Protein AF-A0A976J1A1-F1 (afdb_monomer_lite)

Structure (mmCIF, N/CA/C/O backbone):
data_AF-A0A976J1A1-F1
#
_entry.id   AF-A0A976J1A1-F1
#
loop_
_atom_site.group_PDB
_atom_site.id
_atom_site.type_symbol
_atom_site.label_atom_id
_atom_site.label_alt_id
_atom_site.label_comp_id
_atom_site.label_asym_id
_atom_site.label_entity_id
_atom_site.label_seq_id
_atom_site.pdbx_PDB_ins_code
_atom_site.Cartn_x
_atom_site.Cartn_y
_atom_site.Cartn_z
_atom_site.occupancy
_atom_site.B_iso_or_equiv
_atom_site.auth_seq_id
_atom_site.auth_comp_id
_atom_site.auth_asym_id
_atom_site.auth_atom_id
_atom_site.pdbx_PDB_model_num
ATOM 1 N N . MET A 1 1 ? -63.938 12.630 9.588 1.00 51.88 1 MET A N 1
ATOM 2 C CA . MET A 1 1 ? -63.314 12.646 10.934 1.00 51.88 1 MET A CA 1
ATOM 3 C C . MET A 1 1 ? -62.770 11.261 11.350 1.00 51.88 1 MET A C 1
ATOM 5 O O . MET A 1 1 ? -62.840 10.913 12.515 1.00 51.88 1 MET A O 1
ATOM 9 N N . ILE A 1 2 ? -62.222 10.455 10.418 1.00 55.19 2 ILE A N 1
ATOM 10 C CA . ILE A 1 2 ? -61.794 9.052 10.674 1.00 55.19 2 ILE A CA 1
ATOM 11 C C . ILE A 1 2 ? -60.276 8.843 10.444 1.00 55.19 2 ILE A C 1
ATOM 13 O O . ILE A 1 2 ? -59.672 7.933 11.004 1.00 55.19 2 ILE A O 1
ATOM 17 N N . HIS A 1 3 ? -59.601 9.722 9.691 1.00 49.66 3 HIS A N 1
ATOM 18 C CA . HIS A 1 3 ? -58.176 9.555 9.354 1.00 49.66 3 HIS A CA 1
ATOM 19 C C . HIS A 1 3 ? -57.189 10.001 10.447 1.00 49.66 3 HIS A C 1
ATOM 21 O O . HIS A 1 3 ? -56.013 9.641 10.386 1.00 49.66 3 HIS A O 1
ATOM 27 N N . THR A 1 4 ? -57.630 10.774 11.441 1.00 55.00 4 THR A N 1
ATOM 28 C CA . THR A 1 4 ? -56.767 11.280 12.524 1.00 55.00 4 THR A CA 1
ATOM 29 C C . THR A 1 4 ? -56.466 10.211 13.574 1.00 55.00 4 THR A C 1
ATOM 31 O O . THR A 1 4 ? -55.343 10.152 14.068 1.00 55.00 4 THR A O 1
ATOM 34 N N . LEU A 1 5 ? -57.414 9.306 13.838 1.00 57.19 5 LEU A N 1
ATOM 35 C CA . LEU A 1 5 ? -57.252 8.202 14.793 1.00 57.19 5 LEU A CA 1
ATOM 36 C C . LEU A 1 5 ? -56.192 7.192 14.323 1.00 57.19 5 LEU A C 1
ATOM 38 O O . LEU A 1 5 ? -55.306 6.814 15.086 1.00 57.19 5 LEU A O 1
ATOM 42 N N . ARG A 1 6 ? -56.195 6.841 13.028 1.00 56.25 6 ARG A N 1
ATOM 43 C CA . ARG A 1 6 ? -55.244 5.872 12.449 1.00 56.25 6 ARG A CA 1
ATOM 44 C C . ARG A 1 6 ? -53.788 6.363 12.476 1.00 56.25 6 ARG A C 1
ATOM 46 O O . ARG A 1 6 ? -52.867 5.558 12.580 1.00 56.25 6 ARG A O 1
ATOM 53 N N . ARG A 1 7 ? -53.563 7.685 12.425 1.00 57.19 7 ARG A N 1
ATOM 54 C CA . ARG A 1 7 ? -52.216 8.285 12.516 1.00 57.19 7 ARG A CA 1
ATOM 55 C C . ARG A 1 7 ? -51.616 8.169 13.921 1.00 57.19 7 ARG A C 1
ATOM 57 O O . ARG A 1 7 ? -50.409 7.976 14.034 1.00 57.19 7 ARG A O 1
ATOM 64 N N . GLY A 1 8 ? -52.440 8.264 14.968 1.00 61.50 8 GLY A N 1
ATOM 65 C CA . GLY A 1 8 ? -52.002 8.119 16.361 1.00 61.50 8 GLY A CA 1
ATOM 66 C C . GLY A 1 8 ? -51.589 6.686 16.694 1.00 61.50 8 GLY A C 1
ATOM 67 O O . GLY A 1 8 ? -50.501 6.467 17.221 1.00 61.50 8 GLY A O 1
ATOM 68 N N . THR A 1 9 ? -52.403 5.706 16.290 1.00 66.12 9 THR A N 1
ATOM 69 C CA . THR A 1 9 ? -52.112 4.278 16.495 1.00 66.12 9 THR A CA 1
ATOM 70 C C . THR A 1 9 ? -50.849 3.836 15.762 1.00 66.12 9 THR A C 1
ATOM 72 O O . THR A 1 9 ? -50.021 3.146 16.347 1.00 66.12 9 THR A O 1
ATOM 75 N N . ASN A 1 10 ? -50.643 4.288 14.519 1.00 65.38 10 ASN A N 1
ATOM 76 C CA . ASN A 1 10 ? -49.426 3.959 13.774 1.00 65.38 10 ASN A CA 1
ATOM 77 C C . ASN A 1 10 ? -48.174 4.536 14.453 1.00 65.38 10 ASN A C 1
ATOM 79 O O . ASN A 1 10 ? -47.168 3.846 14.557 1.00 65.38 10 ASN A O 1
ATOM 83 N N . ARG A 1 11 ? -48.234 5.772 14.969 1.00 69.31 11 ARG A N 1
ATOM 84 C CA . ARG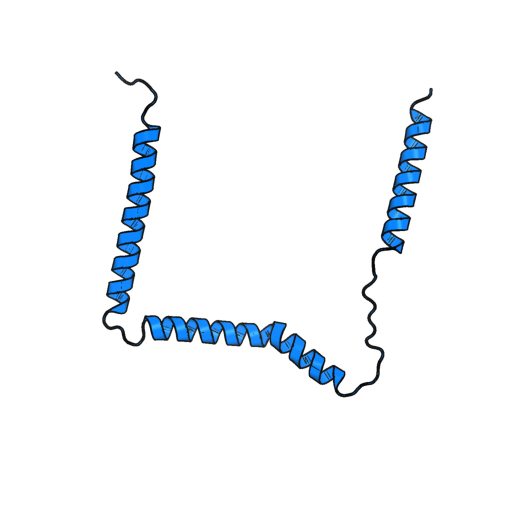 A 1 11 ? -47.1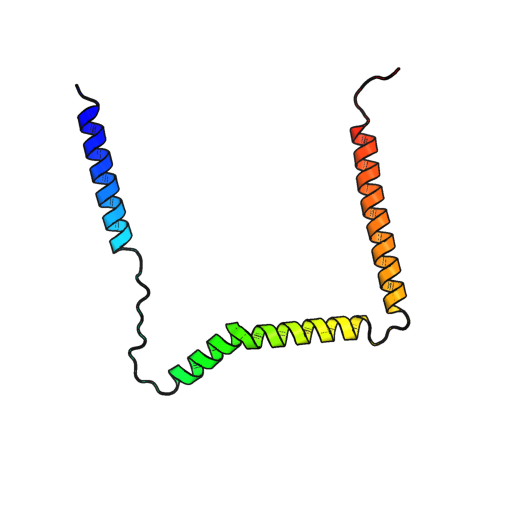22 6.383 15.718 1.00 69.31 11 ARG A CA 1
ATOM 85 C C . ARG A 1 11 ? -46.810 5.639 17.016 1.00 69.31 11 ARG A C 1
ATOM 87 O O . ARG A 1 11 ? -45.640 5.425 17.313 1.00 69.31 11 ARG A O 1
ATOM 94 N N . ALA A 1 12 ? -47.839 5.216 17.749 1.00 76.69 12 ALA A N 1
ATOM 95 C CA . ALA A 1 12 ? -47.678 4.415 18.959 1.00 76.69 12 ALA A CA 1
ATOM 96 C C . ALA A 1 12 ? -47.079 3.031 18.656 1.00 76.69 12 ALA A C 1
ATOM 98 O O . ALA A 1 12 ? -46.175 2.590 19.358 1.00 76.69 12 ALA A O 1
ATOM 99 N N . ALA A 1 13 ? -47.518 2.383 17.573 1.00 76.50 13 ALA A N 1
ATOM 100 C CA . ALA A 1 13 ? -46.969 1.105 17.125 1.00 76.50 13 ALA A CA 1
ATOM 101 C C . ALA A 1 13 ? -45.495 1.226 16.704 1.00 76.50 13 ALA A C 1
ATOM 103 O O . ALA A 1 13 ? -44.682 0.390 17.087 1.00 76.50 13 ALA A O 1
ATOM 104 N N . PHE A 1 14 ? -45.128 2.292 15.983 1.00 77.81 14 PHE A N 1
ATOM 105 C CA . PHE A 1 14 ? -43.731 2.570 15.636 1.00 77.81 14 PHE A CA 1
ATOM 106 C C . PHE A 1 14 ? -42.866 2.843 16.873 1.00 77.81 14 PHE A C 1
ATOM 108 O O . PHE A 1 14 ? -41.752 2.333 16.949 1.00 77.81 14 PHE A O 1
ATOM 115 N N . ALA A 1 15 ? -43.369 3.597 17.854 1.00 80.94 15 ALA A N 1
ATOM 116 C CA . ALA A 1 15 ? -42.648 3.856 19.100 1.00 80.94 15 ALA A CA 1
ATOM 117 C C . ALA A 1 15 ? -42.460 2.578 19.937 1.00 80.94 15 ALA A C 1
ATOM 119 O O . ALA A 1 15 ? -41.374 2.339 20.460 1.00 80.94 15 ALA A O 1
ATOM 120 N N . ALA A 1 16 ? -43.488 1.728 20.014 1.00 80.69 16 ALA A N 1
ATOM 121 C CA . ALA A 1 16 ? -43.411 0.438 20.693 1.00 80.69 16 ALA A CA 1
ATOM 122 C C . ALA A 1 16 ? -42.429 -0.518 19.997 1.00 80.69 16 ALA A C 1
ATOM 124 O O . ALA A 1 16 ? -41.623 -1.158 20.668 1.00 80.69 16 ALA A O 1
ATOM 125 N N . ALA A 1 17 ? -42.448 -0.571 18.661 1.00 77.62 17 ALA A N 1
ATOM 126 C CA . ALA A 1 17 ? -41.509 -1.368 17.877 1.00 77.62 17 ALA A CA 1
ATOM 127 C C . ALA A 1 17 ? -40.065 -0.865 18.028 1.00 77.62 17 ALA A C 1
ATOM 129 O O . ALA A 1 17 ? -39.163 -1.671 18.224 1.00 77.62 17 ALA A O 1
ATOM 130 N N . ALA A 1 18 ? -39.840 0.452 18.005 1.00 79.06 18 ALA A N 1
ATOM 131 C CA . ALA A 1 18 ? -38.521 1.039 18.239 1.00 79.06 18 ALA A CA 1
ATOM 132 C C . ALA A 1 18 ? -38.008 0.760 19.662 1.00 79.06 18 ALA A C 1
ATOM 134 O O . ALA A 1 18 ? -36.833 0.447 19.832 1.00 79.06 18 ALA A O 1
ATOM 135 N N . GLY A 1 19 ? -38.890 0.811 20.666 1.00 79.88 19 GLY A N 1
ATOM 136 C CA . GLY A 1 19 ? -38.571 0.414 22.038 1.00 79.88 19 GLY A CA 1
ATOM 137 C C . GLY A 1 19 ? -38.181 -1.061 22.129 1.00 79.88 19 GLY A C 1
ATOM 138 O O . GLY A 1 19 ? -37.123 -1.380 22.655 1.00 79.88 19 GLY A O 1
ATOM 139 N N . LEU A 1 20 ? -38.976 -1.958 21.541 1.00 77.50 20 LEU A N 1
ATOM 140 C CA . LEU A 1 20 ? -38.657 -3.388 21.462 1.00 77.50 20 LEU A CA 1
ATOM 141 C C . LEU A 1 20 ? -37.312 -3.642 20.773 1.00 77.50 20 LEU A C 1
ATOM 143 O O . LEU A 1 20 ? -36.501 -4.398 21.298 1.00 77.50 20 LEU A O 1
ATOM 147 N N . ILE A 1 21 ? -37.038 -2.967 19.654 1.00 75.94 21 ILE A N 1
ATOM 148 C CA . ILE A 1 21 ? -35.757 -3.079 18.948 1.00 75.94 21 ILE A CA 1
ATOM 149 C C . ILE A 1 21 ? -34.608 -2.619 19.853 1.00 75.94 21 ILE A C 1
ATOM 151 O O . ILE A 1 21 ? -33.643 -3.363 20.001 1.00 75.94 21 ILE A O 1
ATOM 155 N N . ALA A 1 22 ? -34.738 -1.472 20.527 1.00 71.69 22 ALA A N 1
ATOM 156 C CA . ALA A 1 22 ? -33.729 -0.957 21.457 1.00 71.69 22 ALA A CA 1
ATOM 157 C C . ALA A 1 22 ? -33.491 -1.865 22.680 1.00 71.69 22 ALA A C 1
ATOM 159 O O . ALA A 1 22 ? -32.383 -1.906 23.206 1.00 71.69 22 ALA A O 1
ATOM 160 N N . LEU A 1 23 ? -34.501 -2.621 23.124 1.00 70.69 23 LEU A N 1
ATOM 161 C CA . LEU A 1 23 ? -34.334 -3.638 24.170 1.00 70.69 23 LEU A CA 1
ATOM 162 C C . LEU A 1 23 ? -33.663 -4.925 23.659 1.00 70.69 23 LEU A C 1
ATOM 164 O O . LEU A 1 23 ? -33.055 -5.643 24.447 1.00 70.69 23 LEU A O 1
ATOM 168 N N . THR A 1 24 ? -33.769 -5.226 22.362 1.00 71.25 24 THR A N 1
ATOM 169 C CA . THR A 1 24 ? -33.166 -6.424 21.745 1.00 71.25 24 THR A CA 1
ATOM 170 C C . THR A 1 24 ? -31.801 -6.180 21.107 1.00 71.25 24 THR A C 1
ATOM 172 O O . THR A 1 24 ? -31.130 -7.145 20.744 1.00 71.25 24 THR A O 1
ATOM 175 N N . THR A 1 25 ? -31.362 -4.924 20.960 1.00 66.62 25 THR A N 1
ATOM 176 C CA . THR A 1 25 ? -30.003 -4.638 20.496 1.00 66.62 25 THR A CA 1
ATOM 177 C C . THR A 1 25 ? -29.008 -5.141 21.540 1.00 66.62 25 THR A C 1
ATOM 179 O O . THR A 1 25 ? -29.064 -4.679 22.682 1.00 66.62 25 THR A O 1
ATOM 182 N N . PRO A 1 26 ? -28.097 -6.065 21.188 1.00 57.62 26 PRO A N 1
ATOM 183 C CA . PRO A 1 26 ? -27.054 -6.492 22.102 1.00 57.62 26 PRO A CA 1
ATOM 184 C C . PRO A 1 26 ? -26.175 -5.283 22.422 1.00 57.62 26 PRO A C 1
ATOM 186 O O . PRO A 1 26 ? -25.434 -4.787 21.574 1.00 57.62 26 PRO A O 1
ATOM 189 N N . VAL A 1 27 ? -26.277 -4.783 23.653 1.00 62.78 27 VAL A N 1
ATOM 190 C CA . VAL A 1 27 ? -25.258 -3.899 24.221 1.00 62.78 27 VAL A CA 1
ATOM 191 C C . VAL A 1 27 ? -23.951 -4.697 24.200 1.00 62.78 27 VAL A C 1
ATOM 193 O O . VAL A 1 27 ? -23.990 -5.873 24.577 1.00 62.78 27 VAL A O 1
ATOM 196 N N . PRO A 1 28 ? -22.806 -4.134 23.766 1.00 58.00 28 PRO A N 1
ATOM 197 C CA . PRO A 1 28 ? -21.532 -4.812 23.936 1.00 58.00 28 PRO A CA 1
ATOM 198 C C . PRO A 1 28 ? -21.357 -5.071 25.431 1.00 58.00 28 PRO A C 1
ATOM 200 O O . PRO A 1 28 ? -21.136 -4.156 26.225 1.00 58.00 28 PRO A O 1
ATOM 203 N N . ALA A 1 29 ? -21.541 -6.325 25.831 1.00 51.00 29 ALA A N 1
ATOM 204 C CA . ALA A 1 29 ? -21.251 -6.770 27.171 1.00 51.00 29 ALA A CA 1
ATOM 205 C C . ALA A 1 29 ? -19.732 -6.697 27.310 1.00 51.00 29 ALA A C 1
ATOM 207 O O . ALA A 1 29 ? -19.011 -7.597 26.881 1.00 51.00 29 ALA A O 1
ATOM 208 N N . HIS A 1 30 ? -19.246 -5.594 27.876 1.00 55.28 30 HIS A N 1
ATOM 209 C CA . HIS A 1 30 ? -17.901 -5.502 28.421 1.00 55.28 30 HIS A CA 1
ATOM 210 C C . HIS A 1 30 ? -17.805 -6.490 29.589 1.00 55.28 30 HIS A C 1
ATOM 212 O O . HIS A 1 30 ? -17.878 -6.124 30.758 1.00 55.28 30 HIS A O 1
ATOM 218 N N . ALA A 1 31 ? -17.663 -7.773 29.272 1.00 49.84 31 ALA A N 1
ATOM 219 C CA . ALA A 1 31 ? -17.260 -8.801 30.209 1.00 49.84 31 ALA A CA 1
ATOM 220 C C . ALA A 1 31 ? -15.725 -8.820 30.287 1.00 49.84 31 ALA A C 1
ATOM 222 O O . ALA A 1 31 ? -15.096 -9.850 30.088 1.00 49.84 31 ALA A O 1
ATOM 223 N N . SER A 1 32 ? -15.103 -7.677 30.594 1.00 51.91 32 SER A N 1
ATOM 224 C CA . SER A 1 32 ? -13.689 -7.617 31.002 1.00 51.91 32 SER A CA 1
ATOM 225 C C . SER A 1 32 ? -13.564 -7.819 32.519 1.00 51.91 32 SER A C 1
ATOM 227 O O . SER A 1 32 ? -12.846 -7.099 33.210 1.00 51.91 32 SER A O 1
ATOM 229 N N . GLY A 1 33 ? -14.356 -8.750 33.049 1.00 52.06 33 GLY A N 1
ATOM 230 C CA . GLY A 1 33 ? -14.548 -8.992 34.475 1.00 52.06 33 GLY A CA 1
ATOM 231 C C . GLY A 1 33 ? -14.115 -10.389 34.907 1.00 52.06 33 GLY A C 1
ATOM 232 O O . GLY A 1 33 ? -14.716 -10.937 35.825 1.00 52.06 33 GLY A O 1
ATOM 233 N N . SER A 1 34 ? -13.119 -10.993 34.251 1.00 52.53 34 SER A N 1
ATOM 234 C CA 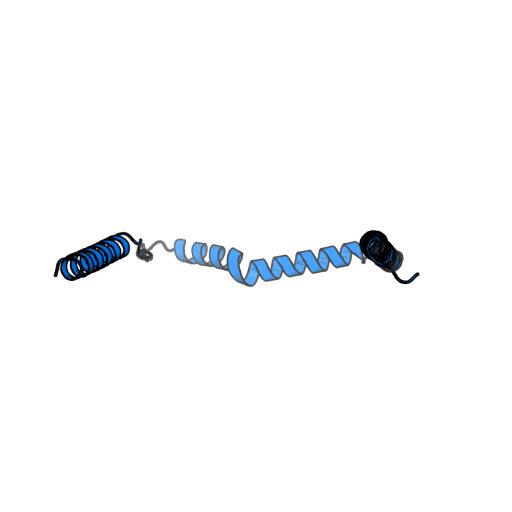. SER A 1 34 ? -12.476 -12.201 34.772 1.00 52.53 34 SER A CA 1
ATOM 235 C C . SER A 1 34 ? -10.969 -12.005 34.835 1.00 52.53 34 SER A C 1
ATOM 237 O O . SER A 1 34 ? -10.298 -11.717 33.851 1.00 52.53 34 SER A O 1
ATOM 239 N N . SER A 1 35 ? -10.474 -12.107 36.056 1.00 55.50 35 SER A N 1
ATOM 240 C CA . SER A 1 35 ? -9.127 -11.881 36.563 1.00 55.50 35 SER A CA 1
ATOM 241 C C . SER A 1 35 ? -8.094 -12.907 36.079 1.00 55.50 35 SER A C 1
ATOM 243 O O . SER A 1 35 ? -7.325 -13.428 36.887 1.00 55.50 35 SER A O 1
ATOM 245 N N . MET A 1 36 ? -8.081 -13.245 34.790 1.00 58.91 36 MET A N 1
ATOM 246 C CA . MET A 1 36 ? -7.104 -14.177 34.234 1.00 58.91 36 MET A CA 1
ATOM 247 C C . MET A 1 36 ? -5.857 -13.413 33.753 1.00 58.91 36 MET A C 1
ATOM 249 O O . MET A 1 36 ? -5.937 -12.630 32.807 1.00 58.91 36 MET A O 1
ATOM 253 N N . PRO A 1 37 ? -4.686 -13.594 34.396 1.00 59.72 37 PRO A N 1
ATOM 254 C CA . PRO A 1 37 ? -3.490 -12.788 34.129 1.00 59.72 37 PRO A CA 1
ATOM 255 C C . PRO A 1 37 ? -2.892 -12.989 32.726 1.00 59.72 37 PRO A C 1
ATOM 257 O O . PRO A 1 37 ? -2.054 -12.195 32.306 1.00 59.72 37 PRO A O 1
ATOM 260 N N . TRP A 1 38 ? -3.316 -14.024 31.993 1.00 66.00 38 TRP A N 1
ATOM 261 C CA . TRP A 1 38 ? -2.912 -14.298 30.611 1.00 66.00 38 TRP A CA 1
ATOM 262 C C . TRP A 1 38 ? -3.852 -13.695 29.555 1.00 66.00 38 TRP A C 1
ATOM 264 O O . TRP A 1 38 ? -3.428 -13.521 28.414 1.00 66.00 38 TRP A O 1
ATOM 274 N N . GLU A 1 39 ? -5.075 -13.301 29.918 1.00 63.28 39 GLU A N 1
ATOM 275 C CA . GLU A 1 39 ? -6.019 -12.662 28.991 1.00 63.28 39 GLU A CA 1
ATOM 276 C C . GLU A 1 39 ? -5.498 -11.294 28.528 1.00 63.28 39 GLU A C 1
ATOM 278 O O . GLU A 1 39 ? -5.537 -10.986 27.343 1.00 63.28 39 GLU A O 1
ATOM 283 N N . ALA A 1 40 ? -4.916 -10.502 29.436 1.00 63.97 40 ALA A N 1
ATOM 284 C CA . ALA A 1 40 ? -4.349 -9.191 29.106 1.00 63.97 40 ALA A CA 1
ATOM 285 C C . ALA A 1 40 ? -3.195 -9.252 28.071 1.00 63.97 40 ALA A C 1
ATOM 287 O O . ALA A 1 40 ? -3.219 -8.484 27.101 1.00 63.97 40 ALA A O 1
ATOM 288 N N . PRO A 1 41 ? -2.204 -10.161 28.199 1.00 63.06 41 PRO A N 1
ATOM 289 C CA . PRO A 1 41 ? -1.204 -10.355 27.153 1.00 63.06 41 PRO A CA 1
ATOM 290 C C . PRO A 1 41 ? -1.798 -10.886 25.844 1.00 63.06 41 PRO A C 1
ATOM 292 O O . PRO A 1 41 ? -1.389 -10.443 24.772 1.00 63.06 41 PRO A O 1
ATOM 295 N N . LEU A 1 42 ? -2.769 -11.801 25.904 1.00 61.72 42 LEU A N 1
ATOM 296 C CA . LEU A 1 42 ? -3.393 -12.364 24.703 1.00 61.72 42 LEU A CA 1
ATOM 297 C C . LEU A 1 42 ? -4.234 -11.327 23.943 1.00 61.72 42 LEU A C 1
ATOM 299 O O . LEU A 1 42 ? -4.156 -11.278 22.716 1.00 61.72 42 LEU A O 1
ATOM 303 N N . GLN A 1 43 ? -4.945 -10.437 24.643 1.00 60.94 43 GLN A N 1
ATOM 304 C CA . GLN A 1 43 ? -5.642 -9.299 24.033 1.00 60.94 43 GLN A CA 1
ATOM 305 C C . GLN A 1 43 ? -4.660 -8.353 23.332 1.00 60.94 43 GLN A C 1
ATOM 307 O O . GLN A 1 43 ? -4.914 -7.918 22.213 1.00 60.94 43 GLN A O 1
ATOM 312 N N . SER A 1 44 ? -3.510 -8.091 23.962 1.00 62.00 44 SER A N 1
ATOM 313 C CA . SER A 1 44 ? -2.467 -7.218 23.408 1.00 62.00 44 SER A CA 1
ATOM 314 C C . SER A 1 44 ? -1.848 -7.806 22.135 1.00 62.00 44 SER A C 1
ATOM 316 O O . SER A 1 44 ? -1.487 -7.071 21.220 1.00 62.00 44 SER A O 1
ATOM 318 N N . ILE A 1 45 ? -1.740 -9.135 22.048 1.00 64.06 45 ILE A N 1
ATOM 319 C CA . ILE A 1 45 ? -1.280 -9.833 20.840 1.00 64.06 45 ILE A CA 1
ATOM 320 C C . ILE A 1 45 ? -2.333 -9.740 19.734 1.00 64.06 45 ILE A C 1
ATOM 322 O O . ILE A 1 45 ? -1.980 -9.462 18.591 1.00 64.06 45 ILE A O 1
ATOM 326 N N . LEU A 1 46 ? -3.611 -9.927 20.063 1.00 60.75 46 LEU A N 1
ATOM 327 C CA . LEU A 1 46 ? -4.708 -9.844 19.097 1.00 60.75 46 LEU A CA 1
ATOM 328 C C . LEU A 1 46 ? -4.832 -8.419 18.522 1.00 60.75 46 LEU A C 1
ATOM 330 O O . LEU A 1 46 ? -4.840 -8.244 17.306 1.00 60.75 46 LEU A O 1
ATOM 334 N N . GLU A 1 47 ? -4.778 -7.393 19.376 1.00 62.25 47 GLU A N 1
ATOM 335 C CA . GLU A 1 47 ? -4.791 -5.980 18.967 1.00 62.25 47 GLU A CA 1
ATOM 336 C C . GLU A 1 47 ? -3.509 -5.568 18.221 1.00 62.25 47 GLU A C 1
ATOM 338 O O . GLU A 1 47 ? -3.545 -4.743 17.311 1.00 62.25 47 GLU A O 1
ATOM 343 N N . SER A 1 48 ? -2.363 -6.170 18.544 1.00 61.41 48 SER A N 1
ATOM 344 C CA . SER A 1 48 ? -1.108 -5.958 17.813 1.00 61.41 48 SER A CA 1
ATOM 345 C C . SER A 1 48 ? -1.167 -6.555 16.403 1.00 61.41 48 SER A C 1
ATOM 347 O O . SER A 1 48 ? -0.775 -5.893 15.436 1.00 61.41 48 SER A O 1
ATOM 349 N N . ILE A 1 49 ? -1.726 -7.765 16.274 1.00 61.47 49 ILE A N 1
ATOM 350 C CA . ILE A 1 49 ? -1.917 -8.460 14.996 1.00 61.47 49 ILE A CA 1
ATOM 351 C C . ILE A 1 49 ? -2.950 -7.744 14.122 1.00 61.47 49 ILE A C 1
ATOM 353 O O . ILE A 1 49 ? -2.741 -7.666 12.918 1.00 61.47 49 ILE A O 1
ATOM 357 N N . GLU A 1 50 ? -4.015 -7.174 14.682 1.00 60.91 50 GLU A N 1
ATOM 358 C CA . GLU A 1 50 ? -4.976 -6.371 13.907 1.00 60.91 50 GLU A CA 1
ATOM 359 C C . GLU A 1 50 ? -4.527 -4.907 13.714 1.00 60.91 50 GLU A C 1
ATOM 361 O O . GLU A 1 50 ? -4.981 -4.214 12.801 1.00 60.91 50 GLU A O 1
ATOM 366 N N . GLY A 1 51 ? -3.602 -4.428 14.543 1.00 72.38 51 GLY A N 1
ATOM 367 C CA . GLY A 1 51 ? -3.191 -3.032 14.628 1.00 72.38 51 GLY A CA 1
ATOM 368 C C . GLY A 1 51 ? -1.841 -2.712 13.955 1.00 72.38 51 GLY A C 1
ATOM 369 O O . GLY A 1 51 ? -1.618 -3.042 12.785 1.00 72.38 51 GLY A O 1
ATOM 370 N N . PRO A 1 52 ? -0.928 -1.982 14.633 1.00 73.94 52 PRO A N 1
ATOM 371 C CA . PRO A 1 52 ? 0.305 -1.456 14.034 1.00 73.94 52 PRO A CA 1
ATOM 372 C C . PRO A 1 52 ? 1.239 -2.515 13.435 1.00 73.94 52 PRO A C 1
ATOM 374 O O . PRO A 1 52 ? 1.945 -2.216 12.470 1.00 73.94 52 PRO A O 1
ATOM 377 N N . VAL A 1 53 ? 1.242 -3.746 13.959 1.00 78.69 53 VAL A N 1
ATOM 378 C CA . VAL A 1 53 ? 2.158 -4.794 13.487 1.00 78.69 53 VAL A CA 1
ATOM 379 C C . VAL A 1 53 ? 1.717 -5.358 12.139 1.00 78.69 53 VAL A C 1
ATOM 381 O O . VAL A 1 53 ? 2.5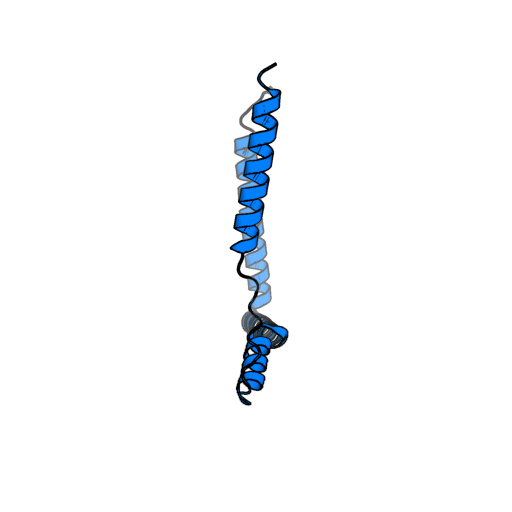65 -5.489 11.258 1.00 78.69 53 VAL A O 1
ATOM 384 N N . ALA A 1 54 ? 0.417 -5.574 11.898 1.00 80.25 54 ALA A N 1
ATOM 385 C CA . ALA A 1 54 ? -0.066 -5.946 10.561 1.00 80.25 54 ALA A CA 1
ATOM 386 C C . ALA A 1 54 ? 0.310 -4.909 9.498 1.00 80.25 54 ALA A C 1
ATOM 388 O O . ALA A 1 54 ? 0.718 -5.274 8.396 1.00 80.25 54 ALA A O 1
ATOM 389 N N . LYS A 1 55 ? 0.235 -3.614 9.830 1.00 77.06 55 LYS A N 1
ATOM 390 C CA . LYS A 1 55 ? 0.644 -2.543 8.910 1.00 77.06 55 LYS A CA 1
ATOM 391 C C . LYS A 1 55 ? 2.134 -2.614 8.580 1.00 77.06 55 LYS A C 1
ATOM 393 O O . LYS A 1 55 ? 2.494 -2.503 7.412 1.00 77.06 55 LYS A O 1
ATOM 398 N N . ILE A 1 56 ? 2.991 -2.835 9.577 1.00 85.56 56 ILE A N 1
ATOM 399 C CA . ILE A 1 56 ? 4.439 -2.971 9.359 1.00 85.56 56 ILE A CA 1
ATOM 400 C C . ILE A 1 56 ? 4.743 -4.219 8.515 1.00 85.56 56 ILE A C 1
ATOM 402 O O . ILE A 1 56 ? 5.513 -4.126 7.560 1.00 85.56 56 ILE A O 1
ATOM 406 N N . ILE A 1 57 ? 4.095 -5.356 8.795 1.00 88.38 57 ILE A N 1
ATOM 407 C CA . ILE A 1 57 ? 4.252 -6.593 8.010 1.00 88.38 57 ILE A CA 1
ATOM 408 C C . ILE A 1 57 ? 3.804 -6.378 6.558 1.00 88.38 57 ILE A C 1
ATOM 410 O O . ILE A 1 57 ? 4.522 -6.759 5.633 1.00 88.38 57 ILE A O 1
ATOM 414 N N . ALA A 1 58 ? 2.663 -5.719 6.338 1.00 87.50 58 ALA A N 1
ATOM 415 C CA . ALA A 1 58 ? 2.173 -5.403 4.999 1.00 87.50 58 ALA A CA 1
ATOM 416 C C . ALA A 1 58 ? 3.164 -4.525 4.219 1.00 87.50 58 ALA A C 1
ATOM 418 O O . ALA A 1 58 ? 3.455 -4.809 3.057 1.00 87.50 58 ALA A O 1
ATOM 419 N N . VAL A 1 59 ? 3.734 -3.499 4.860 1.00 92.50 59 VAL A N 1
ATOM 420 C CA . VAL A 1 59 ? 4.747 -2.635 4.236 1.00 92.50 59 VAL A CA 1
ATOM 421 C C . VAL A 1 59 ? 6.005 -3.429 3.879 1.00 92.50 59 VAL A C 1
ATOM 423 O O . VAL A 1 59 ? 6.505 -3.278 2.766 1.00 92.50 59 VAL A O 1
ATOM 426 N N . ILE A 1 60 ? 6.487 -4.311 4.762 1.00 90.31 60 ILE A N 1
ATOM 427 C CA . ILE A 1 60 ? 7.656 -5.161 4.483 1.00 90.31 60 ILE A CA 1
ATOM 428 C C . ILE A 1 60 ? 7.389 -6.058 3.270 1.00 90.31 60 ILE A C 1
ATOM 430 O O . ILE A 1 60 ? 8.205 -6.089 2.355 1.00 90.31 60 ILE A O 1
ATOM 434 N N . ILE A 1 61 ? 6.232 -6.723 3.203 1.00 91.56 61 ILE A N 1
ATOM 435 C CA . ILE A 1 61 ? 5.883 -7.600 2.074 1.00 91.56 61 ILE A CA 1
ATOM 436 C C . ILE A 1 61 ? 5.803 -6.815 0.759 1.00 91.56 61 ILE A C 1
ATOM 438 O O . ILE A 1 61 ? 6.310 -7.286 -0.257 1.00 91.56 61 ILE A O 1
ATOM 442 N N . ILE A 1 62 ? 5.211 -5.617 0.760 1.00 91.62 62 ILE A N 1
ATOM 443 C CA . ILE A 1 62 ? 5.116 -4.777 -0.444 1.00 91.62 62 ILE A CA 1
ATOM 444 C C . ILE A 1 62 ? 6.506 -4.326 -0.892 1.00 91.62 62 ILE A C 1
ATOM 446 O O . ILE A 1 62 ? 6.848 -4.470 -2.064 1.00 91.62 62 ILE A O 1
ATOM 450 N N . VAL A 1 63 ? 7.321 -3.805 0.027 1.00 87.25 63 VAL A N 1
ATOM 451 C CA . VAL A 1 63 ? 8.666 -3.317 -0.292 1.00 87.25 63 VAL A CA 1
ATOM 452 C C . VAL A 1 63 ? 9.541 -4.470 -0.765 1.00 87.25 63 VAL A C 1
ATOM 454 O O . VAL A 1 63 ? 10.169 -4.346 -1.810 1.00 87.25 63 VAL A O 1
ATOM 457 N N . THR A 1 64 ? 9.541 -5.615 -0.085 1.00 86.06 64 THR A N 1
ATOM 458 C CA . THR A 1 64 ? 10.278 -6.802 -0.529 1.00 86.06 64 THR A CA 1
ATOM 459 C C . THR A 1 64 ? 9.741 -7.339 -1.854 1.00 86.06 64 THR A C 1
ATOM 461 O O . THR A 1 64 ? 10.538 -7.649 -2.727 1.00 86.06 64 THR A O 1
ATOM 464 N N . GLY A 1 65 ? 8.425 -7.392 -2.069 1.00 84.06 65 GLY A N 1
ATOM 465 C CA . GLY A 1 65 ? 7.828 -7.846 -3.329 1.00 84.06 65 GLY A CA 1
ATOM 466 C C . GLY A 1 65 ? 8.186 -6.948 -4.515 1.00 84.06 65 GLY A C 1
ATOM 467 O O . GLY A 1 65 ? 8.558 -7.447 -5.575 1.00 84.06 65 GLY A O 1
ATOM 468 N N . LEU A 1 66 ? 8.166 -5.627 -4.326 1.00 82.12 66 LEU A N 1
ATOM 469 C CA . LEU A 1 66 ? 8.655 -4.669 -5.321 1.00 82.12 66 LEU A CA 1
ATOM 470 C C . LEU A 1 66 ? 10.165 -4.810 -5.520 1.00 82.12 66 LEU A C 1
ATOM 472 O O . LEU A 1 66 ? 10.642 -4.830 -6.649 1.00 82.12 66 LEU A O 1
ATOM 476 N N . THR A 1 67 ? 10.922 -4.964 -4.438 1.00 79.69 67 THR A N 1
ATOM 477 C CA . THR A 1 67 ? 12.374 -5.134 -4.512 1.00 79.69 67 THR A CA 1
ATOM 478 C C . THR A 1 67 ? 12.750 -6.461 -5.162 1.00 79.69 67 THR A C 1
ATOM 480 O O . THR A 1 67 ? 13.760 -6.503 -5.830 1.00 79.69 67 THR A O 1
ATOM 483 N N . LEU A 1 68 ? 11.953 -7.525 -5.070 1.00 81.12 68 LEU A N 1
ATOM 484 C CA . LEU A 1 68 ? 12.156 -8.761 -5.837 1.00 81.12 68 LEU A CA 1
ATOM 485 C C . LEU A 1 68 ? 11.715 -8.598 -7.297 1.00 81.12 68 LEU A C 1
ATOM 487 O O . LEU A 1 68 ? 12.383 -9.091 -8.198 1.00 81.12 68 LEU A O 1
ATOM 491 N N . ALA A 1 69 ? 10.641 -7.848 -7.555 1.00 69.94 69 ALA A N 1
ATOM 492 C CA . ALA A 1 69 ? 10.208 -7.525 -8.914 1.00 69.94 69 ALA A CA 1
ATOM 493 C C . ALA A 1 69 ? 11.207 -6.625 -9.673 1.00 69.94 69 ALA A C 1
ATOM 495 O O . ALA A 1 69 ? 11.207 -6.619 -10.906 1.00 69.94 69 ALA A O 1
ATOM 496 N N . PHE A 1 70 ? 12.046 -5.868 -8.953 1.00 65.94 70 PHE A N 1
ATOM 497 C CA . PHE A 1 70 ? 13.028 -4.937 -9.521 1.00 65.94 70 PHE A CA 1
ATOM 498 C C . PHE A 1 70 ? 14.494 -5.288 -9.226 1.00 65.94 70 PHE A C 1
ATOM 500 O O . PHE A 1 70 ? 15.370 -4.855 -9.974 1.00 65.94 70 PHE A O 1
ATOM 507 N N . GLY A 1 71 ? 14.775 -6.108 -8.219 1.00 68.19 71 GLY A N 1
ATOM 508 C CA . GLY A 1 71 ? 16.104 -6.330 -7.634 1.00 68.19 71 GLY A CA 1
ATOM 509 C C . GLY A 1 71 ? 17.058 -7.146 -8.491 1.00 68.19 71 GLY A C 1
ATOM 510 O O . GLY A 1 71 ? 18.251 -6.872 -8.470 1.00 68.19 71 GLY A O 1
ATOM 511 N N . ASP A 1 72 ? 16.548 -8.045 -9.334 1.00 65.12 72 ASP A N 1
ATOM 512 C CA . ASP A 1 72 ? 17.377 -8.806 -10.285 1.00 65.12 72 ASP A CA 1
ATOM 513 C C . ASP A 1 72 ? 17.567 -8.084 -11.631 1.00 65.12 72 ASP A C 1
ATOM 515 O O . ASP A 1 72 ? 18.122 -8.621 -12.592 1.00 65.12 72 ASP A O 1
ATOM 519 N N . THR A 1 73 ? 17.065 -6.855 -11.765 1.00 56.81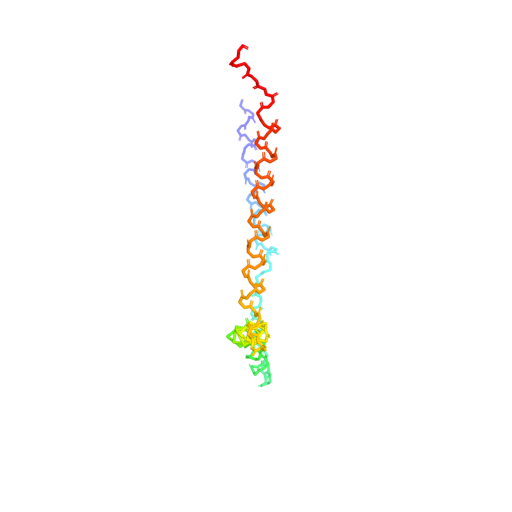 73 THR A N 1
ATOM 520 C CA . THR A 1 73 ? 16.498 -6.457 -13.054 1.00 56.81 73 THR A CA 1
ATOM 521 C C . THR A 1 73 ? 17.100 -5.181 -13.628 1.00 56.81 73 THR A C 1
ATOM 523 O O . THR A 1 73 ? 16.453 -4.142 -13.749 1.00 56.81 73 THR A O 1
ATOM 526 N N . SER A 1 74 ? 18.273 -5.343 -14.240 1.00 58.69 74 SER A N 1
ATOM 527 C CA . SER A 1 74 ? 18.661 -4.546 -15.419 1.00 58.69 74 SER A CA 1
ATOM 528 C C . SER A 1 74 ? 17.609 -4.607 -16.560 1.00 58.69 74 SER A C 1
ATOM 530 O O . SER A 1 74 ? 17.635 -3.801 -17.497 1.00 58.69 74 SER A O 1
ATOM 532 N N . GLY A 1 75 ? 16.646 -5.540 -16.477 1.00 70.25 75 GLY A N 1
ATOM 533 C CA . GLY A 1 75 ? 15.486 -5.688 -17.365 1.00 70.25 75 GLY A CA 1
ATOM 534 C C . GLY A 1 75 ? 14.121 -5.227 -16.816 1.00 70.25 75 GLY A C 1
ATOM 535 O O . GLY A 1 75 ? 13.158 -5.199 -17.579 1.00 70.25 75 GLY A O 1
ATOM 536 N N . GLY A 1 76 ? 13.995 -4.839 -15.542 1.00 77.50 76 GLY A N 1
ATOM 537 C CA . GLY A 1 76 ? 12.688 -4.627 -14.884 1.00 77.50 76 GLY A CA 1
ATOM 538 C C . GLY A 1 76 ? 12.033 -3.323 -15.309 1.00 77.50 76 GLY A C 1
ATOM 539 O O . GLY A 1 76 ? 10.851 -3.286 -15.635 1.00 77.50 76 GLY A O 1
ATOM 540 N N . PHE A 1 77 ? 12.837 -2.270 -15.452 1.00 72.75 77 PHE A N 1
ATOM 541 C CA . PHE A 1 77 ? 12.410 -1.009 -16.058 1.00 72.75 77 PHE A CA 1
ATOM 542 C C . PHE A 1 77 ? 11.965 -1.191 -17.521 1.00 72.75 77 PHE A C 1
ATOM 544 O O . PHE A 1 77 ? 10.955 -0.635 -17.945 1.00 72.75 77 PHE A O 1
ATOM 551 N N . ARG A 1 78 ? 12.655 -2.055 -18.282 1.00 78.06 78 ARG A N 1
ATOM 552 C CA . ARG A 1 78 ? 12.243 -2.436 -19.646 1.00 78.06 78 ARG A CA 1
ATOM 553 C C . ARG A 1 78 ? 10.901 -3.172 -19.648 1.00 78.06 78 ARG A C 1
ATOM 555 O O . ARG A 1 78 ? 10.051 -2.872 -20.484 1.00 78.06 78 ARG A O 1
ATOM 562 N N . ARG A 1 79 ? 10.687 -4.083 -18.693 1.00 79.25 79 ARG A N 1
ATOM 563 C CA . ARG A 1 79 ? 9.416 -4.799 -18.519 1.00 79.25 79 ARG A CA 1
ATOM 564 C C . ARG A 1 79 ? 8.279 -3.853 -18.123 1.00 79.25 79 ARG A C 1
ATOM 566 O O . ARG A 1 79 ? 7.191 -3.973 -18.676 1.00 79.25 79 ARG A O 1
ATOM 573 N N . LEU A 1 80 ? 8.532 -2.884 -17.243 1.00 82.25 80 LEU A N 1
ATOM 574 C CA . LEU A 1 80 ? 7.558 -1.855 -16.867 1.00 82.25 80 LEU A CA 1
ATOM 575 C C . LEU A 1 80 ? 7.142 -0.990 -18.051 1.00 82.25 80 LEU A C 1
ATOM 577 O O . LEU A 1 80 ? 5.947 -0.823 -18.281 1.00 82.25 80 LEU A O 1
ATOM 581 N N . ILE A 1 81 ? 8.108 -0.482 -18.824 1.00 88.06 81 ILE A N 1
ATOM 582 C CA . ILE A 1 81 ? 7.813 0.329 -20.013 1.00 88.06 81 ILE A CA 1
ATOM 583 C C . ILE A 1 81 ? 6.962 -0.473 -21.002 1.00 88.06 81 ILE A C 1
ATOM 585 O O . ILE A 1 81 ? 5.977 0.048 -21.515 1.00 88.06 81 ILE A O 1
ATOM 589 N N . GLN A 1 82 ? 7.285 -1.750 -21.233 1.00 89.12 82 GLN A N 1
ATOM 590 C CA . GLN A 1 82 ? 6.498 -2.615 -22.117 1.00 89.12 82 GLN A CA 1
ATOM 591 C C . GLN A 1 82 ? 5.072 -2.841 -21.607 1.00 89.12 82 GLN A C 1
ATOM 593 O O . GLN A 1 82 ? 4.131 -2.767 -22.396 1.00 89.12 82 GLN A O 1
ATOM 598 N N . ILE A 1 83 ? 4.898 -3.083 -20.305 1.00 89.81 83 ILE A N 1
ATOM 599 C CA . ILE A 1 83 ? 3.570 -3.245 -19.702 1.00 89.81 83 ILE A CA 1
ATOM 600 C C . ILE A 1 83 ? 2.768 -1.948 -19.844 1.00 89.81 83 ILE A C 1
ATOM 602 O O . ILE A 1 83 ? 1.640 -1.992 -20.322 1.00 89.81 83 ILE A O 1
ATOM 606 N N . MET A 1 84 ? 3.345 -0.792 -19.504 1.00 91.38 84 MET A N 1
ATOM 607 C CA . MET A 1 84 ? 2.659 0.501 -19.618 1.00 91.38 84 MET A CA 1
ATOM 608 C C . MET A 1 84 ? 2.305 0.858 -21.064 1.00 91.38 84 MET A C 1
ATOM 610 O O . MET A 1 84 ? 1.203 1.345 -21.328 1.00 91.38 84 MET A O 1
ATOM 614 N N . PHE A 1 85 ? 3.211 0.588 -22.007 1.00 93.12 85 PHE A N 1
ATOM 615 C CA . PHE A 1 85 ? 2.980 0.824 -23.430 1.00 93.12 85 PHE A CA 1
ATOM 616 C C . PHE A 1 85 ? 1.873 -0.087 -23.975 1.00 93.12 85 PHE A C 1
ATOM 618 O O . PHE A 1 85 ? 0.943 0.395 -24.620 1.00 93.12 85 PHE A O 1
ATOM 625 N N . GLY A 1 86 ? 1.907 -1.382 -23.644 1.00 92.25 86 GLY A N 1
ATOM 626 C CA . GLY A 1 86 ? 0.861 -2.335 -24.021 1.00 92.25 86 GLY A CA 1
ATOM 627 C C . GLY A 1 86 ? -0.506 -1.983 -23.428 1.00 92.25 86 GLY A C 1
ATOM 628 O O . GLY A 1 86 ? -1.512 -2.028 -24.134 1.00 92.25 86 GLY A O 1
ATOM 629 N N . LEU A 1 87 ? -0.546 -1.558 -22.162 1.00 94.25 87 LEU A N 1
ATOM 630 C CA . LEU A 1 87 ? -1.781 -1.140 -21.494 1.00 94.25 87 LEU A CA 1
ATOM 631 C C . LEU A 1 87 ? -2.370 0.131 -22.126 1.00 94.25 87 LEU A C 1
ATOM 633 O O . LEU A 1 87 ? -3.581 0.220 -22.321 1.00 94.25 87 LEU A O 1
ATOM 637 N N . SER A 1 88 ? -1.512 1.079 -22.514 1.00 93.06 88 SER A N 1
ATOM 638 C CA . SER A 1 88 ? -1.922 2.300 -23.218 1.00 93.06 88 SER A CA 1
ATOM 639 C C . SER A 1 88 ? -2.500 1.988 -24.598 1.00 93.06 88 SER A C 1
ATOM 641 O O . SER A 1 88 ? -3.532 2.547 -24.957 1.00 93.06 88 SER A O 1
ATOM 643 N N . ILE A 1 89 ? -1.894 1.060 -25.351 1.00 91.50 89 ILE A N 1
ATOM 644 C CA . ILE A 1 89 ? -2.434 0.602 -26.641 1.00 91.50 89 ILE A CA 1
ATOM 645 C C . ILE A 1 89 ? -3.783 -0.091 -26.447 1.00 91.50 89 ILE A C 1
ATOM 647 O O . ILE A 1 89 ? -4.719 0.208 -27.180 1.00 91.50 89 ILE A O 1
ATOM 651 N N . ALA A 1 90 ? -3.918 -0.979 -25.462 1.00 91.69 90 ALA A N 1
ATOM 652 C CA . ALA A 1 90 ? -5.177 -1.675 -25.196 1.00 91.69 90 ALA A CA 1
ATOM 653 C C . ALA A 1 90 ? -6.310 -0.702 -24.818 1.00 91.69 90 ALA A C 1
ATOM 655 O O . ALA A 1 90 ? -7.436 -0.824 -25.309 1.00 91.69 90 ALA A O 1
ATOM 656 N N . PHE A 1 91 ? -6.007 0.300 -23.989 1.00 86.94 91 PHE A N 1
ATOM 657 C CA . PHE A 1 91 ? -6.963 1.333 -23.597 1.00 86.94 91 PHE A CA 1
ATOM 658 C C . PHE A 1 91 ? -7.313 2.275 -24.757 1.00 86.94 91 PHE A C 1
ATOM 660 O O . PHE A 1 91 ? -8.490 2.563 -24.982 1.00 86.94 91 PHE A O 1
ATOM 667 N N . ALA A 1 92 ? -6.315 2.714 -25.531 1.00 87.06 92 ALA A N 1
ATOM 668 C CA . ALA A 1 92 ? -6.517 3.541 -26.717 1.00 87.06 92 ALA A CA 1
ATOM 669 C C . ALA A 1 92 ? -7.321 2.796 -27.786 1.00 87.06 92 ALA A C 1
ATOM 671 O O . ALA A 1 92 ? -8.252 3.368 -28.336 1.00 87.06 92 ALA A O 1
ATOM 672 N N . ALA A 1 93 ? -7.031 1.516 -28.026 1.00 87.44 93 ALA A N 1
ATOM 673 C CA . ALA A 1 93 ? -7.788 0.669 -28.939 1.00 87.44 93 ALA A CA 1
ATOM 674 C C . ALA A 1 93 ? -9.229 0.479 -28.463 1.00 87.44 93 ALA A C 1
ATOM 676 O O . ALA A 1 93 ? -10.133 0.592 -29.274 1.00 87.44 93 ALA A O 1
ATOM 677 N N . SER A 1 94 ? -9.465 0.264 -27.165 1.00 87.25 94 SER A N 1
ATOM 678 C CA . SER A 1 94 ? -10.826 0.154 -26.619 1.00 87.25 94 SER A CA 1
ATOM 679 C C . SER A 1 94 ? -11.596 1.471 -26.754 1.00 87.25 94 SER A C 1
ATOM 681 O O . SER A 1 94 ? -12.748 1.473 -27.175 1.00 87.25 94 SER A O 1
ATOM 683 N N . SER A 1 95 ? -10.951 2.604 -26.468 1.00 77.25 95 SER A N 1
ATOM 684 C CA . SER A 1 95 ? -11.562 3.939 -26.561 1.00 77.25 95 SER A CA 1
ATOM 685 C C . SER A 1 95 ? -11.817 4.361 -28.012 1.00 77.25 95 SER A C 1
ATOM 687 O O . SER A 1 95 ? -12.872 4.902 -28.331 1.00 77.25 95 SER A O 1
ATOM 689 N N . PHE A 1 96 ? -10.872 4.070 -28.907 1.00 72.44 96 PHE A N 1
ATOM 690 C CA . PHE A 1 96 ? -11.001 4.246 -30.351 1.00 72.44 96 PHE A CA 1
ATOM 691 C C . PHE A 1 96 ? -12.100 3.338 -30.905 1.00 72.44 96 PHE A C 1
ATOM 693 O O . PHE A 1 96 ? -13.011 3.825 -31.555 1.00 72.44 96 PHE A O 1
ATOM 700 N N . PHE A 1 97 ? -12.089 2.045 -30.582 1.00 71.38 97 PHE A N 1
ATOM 701 C CA . PHE A 1 97 ? -13.113 1.087 -31.001 1.00 71.38 97 PHE A CA 1
ATOM 702 C C . PHE A 1 97 ? -14.510 1.552 -30.575 1.00 71.38 97 PHE A C 1
ATOM 704 O O . PHE A 1 97 ? -15.396 1.674 -31.415 1.00 71.38 97 PHE A O 1
ATOM 711 N N . LEU A 1 98 ? -14.694 1.921 -29.305 1.00 75.00 98 LEU A N 1
ATOM 712 C CA . LEU A 1 98 ? -15.963 2.465 -28.814 1.00 75.00 98 LEU A CA 1
ATOM 713 C C . LEU A 1 98 ? -16.361 3.767 -29.528 1.00 75.00 98 LEU A C 1
ATOM 715 O O . LEU A 1 98 ? -17.531 3.930 -29.861 1.00 75.00 98 LEU A O 1
ATOM 719 N N . SER A 1 99 ? -15.411 4.661 -29.820 1.00 67.31 99 SER A N 1
ATOM 720 C CA . SER A 1 99 ? -15.661 5.897 -30.576 1.00 67.31 99 SER A CA 1
ATOM 721 C C . SER A 1 99 ? -16.111 5.625 -32.021 1.00 67.31 99 SER A C 1
ATOM 723 O O . SER A 1 99 ? -17.042 6.265 -32.499 1.00 67.31 99 SER A O 1
ATOM 725 N N . PHE A 1 100 ? -15.545 4.619 -32.697 1.00 65.06 100 PHE A N 1
ATOM 726 C CA . PHE A 1 100 ? -15.936 4.235 -34.062 1.00 65.06 100 PHE A CA 1
ATOM 727 C C . PHE A 1 100 ? -17.355 3.656 -34.140 1.00 65.06 100 PHE A C 1
ATOM 729 O O . PHE A 1 100 ? -18.085 3.974 -35.075 1.00 65.06 100 PHE A O 1
ATOM 736 N N . PHE A 1 101 ? -17.779 2.854 -33.156 1.00 64.19 101 PHE A N 1
ATOM 737 C CA . PHE A 1 101 ? -19.160 2.348 -33.101 1.00 64.19 101 PHE A CA 1
ATOM 738 C C . PHE A 1 101 ? -20.152 3.379 -32.544 1.00 64.19 101 PHE A C 1
ATOM 740 O O . PHE A 1 101 ? -21.314 3.386 -32.947 1.00 64.19 101 PHE A O 1
ATOM 747 N N . SER A 1 102 ? -19.705 4.289 -31.673 1.00 62.03 102 SER A N 1
ATOM 748 C CA . SER A 1 102 ? -20.521 5.408 -31.184 1.00 62.03 102 SER A CA 1
ATOM 749 C C . SER A 1 102 ? -20.705 6.518 -32.231 1.00 62.03 102 SER A C 1
ATOM 751 O O . SER A 1 102 ? -21.641 7.303 -32.105 1.00 62.03 102 SER A O 1
ATOM 753 N N . PHE A 1 103 ? -19.862 6.579 -33.269 1.00 58.94 103 PHE A N 1
ATOM 754 C CA . PHE A 1 103 ? -19.982 7.486 -34.423 1.00 58.94 103 PHE A CA 1
ATOM 755 C C . PHE A 1 103 ? -20.864 6.911 -35.559 1.00 58.94 103 PHE A C 1
ATOM 757 O O . PHE A 1 103 ? -20.916 7.444 -36.662 1.00 58.94 103 PHE A O 1
ATOM 764 N N . GLY A 1 104 ? -21.607 5.829 -35.301 1.00 62.56 104 GLY A N 1
ATOM 765 C CA . GLY A 1 104 ? -22.530 5.193 -36.250 1.00 62.56 104 GLY A CA 1
ATOM 766 C C . GLY A 1 104 ? -23.960 5.750 -36.250 1.00 62.56 104 GLY A C 1
ATOM 767 O O . GLY A 1 104 ? -24.894 4.990 -36.492 1.00 62.56 104 GLY A O 1
ATOM 768 N N . GLY A 1 105 ? -24.167 7.037 -35.947 1.00 63.16 105 GLY A N 1
ATOM 769 C CA . GLY A 1 105 ? -25.509 7.622 -35.862 1.00 63.16 105 GLY A CA 1
ATOM 770 C C . 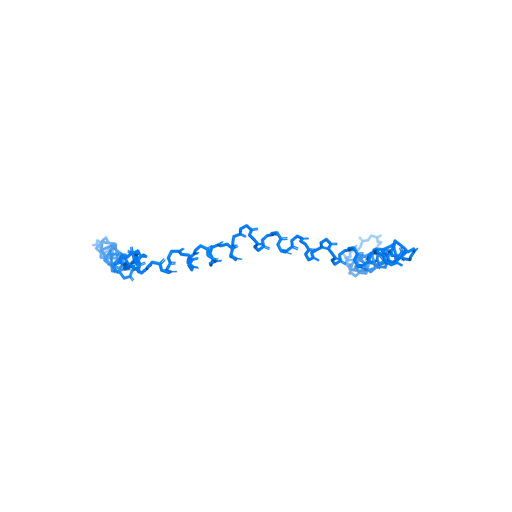GLY A 1 105 ? -25.556 9.145 -35.995 1.00 63.16 105 GLY A C 1
ATOM 771 O O . GLY A 1 105 ? -25.660 9.835 -34.988 1.00 63.16 105 GLY A O 1
ATOM 772 N N . GLY A 1 106 ? -25.560 9.658 -37.233 1.00 65.00 106 GLY A N 1
ATOM 773 C CA . GLY A 1 106 ? -26.113 10.986 -37.542 1.00 65.00 106 GLY A CA 1
ATOM 774 C C . GLY A 1 106 ? -25.300 11.865 -38.499 1.00 65.00 106 GLY A C 1
ATOM 775 O O . GLY A 1 106 ? -24.359 12.524 -38.082 1.00 65.00 106 GLY A O 1
ATOM 776 N N . ALA A 1 107 ? -25.727 11.889 -39.766 1.00 57.53 107 ALA A N 1
ATOM 777 C CA . ALA A 1 107 ? -25.752 13.029 -40.693 1.00 57.53 107 ALA A CA 1
ATOM 778 C C . ALA A 1 107 ? -24.775 14.201 -40.461 1.00 57.53 107 ALA A C 1
ATOM 780 O O . ALA A 1 107 ? -25.069 15.084 -39.663 1.00 57.53 107 ALA A O 1
ATOM 781 N N . LEU A 1 108 ? -23.723 14.272 -41.288 1.00 46.00 108 LEU A N 1
ATOM 782 C CA . LEU A 1 108 ? -23.216 15.509 -41.913 1.00 46.00 108 LEU A CA 1
ATOM 783 C C . LEU A 1 108 ? -22.608 15.197 -43.306 1.00 46.00 108 LEU A C 1
ATOM 785 O O . LEU A 1 108 ? -21.466 15.551 -43.581 1.00 46.00 108 LEU A O 1
ATOM 789 N N . VAL A 1 109 ? -23.366 14.485 -44.150 1.00 46.25 109 VAL A N 1
ATOM 790 C CA . VAL A 1 109 ? -23.633 14.766 -45.580 1.00 46.25 109 VAL A CA 1
ATOM 791 C C . VAL A 1 109 ? -25.082 14.354 -45.815 1.00 46.25 109 VAL A C 1
ATOM 793 O O . VAL A 1 109 ? -25.469 13.301 -45.255 1.00 46.25 109 VAL A O 1
#

Radius of gyration: 31.74 Å; chains: 1; bounding box: 82×30×82 Å

Secondary structure (DSSP, 8-state):
--HHHHHHHHHHHHHHHHHHHHHHS-----------TTHHHHHHHHHHHHTHHHHHHHHHHHHHHHHHHHHT-TTHHHHHHHHHHHHHHHHHHHHHHHHHHHTSS----

Foldseek 3Di:
DPVVVVVVVVVVVVVVVVVVVVVPPDDPPPVPPDPDPVVVVVVVVVCCCVDDVVVVVVVVCVVVVVCVCPVVDPPSVVVVVVVVVVVVCVVCCVVVVCVVVVVPDDDDD

Sequence (109 aa):
MIHTLRRGTNRAAFAAAAGLIALTTPVPAHASGSSMPWEAPLQSILESIEGPVAKIIAVIIIVTGLTLAFGDTSGGFRRLIQIMFGLSIAFAASSFFLSFFSFGGGALV

pLDDT: mean 71.16, std 12.95, range [46.0, 94.25]